Protein AF-A0A932S3N8-F1 (afdb_monomer)

Nearest PDB structures (foldseek):
  2olw-assembly2_B  TM=8.940E-01  e=5.829E-18  Escherichia coli
  1vio-assembly1_B  TM=7.098E-01  e=2.858E-08  Haemophilus influenzae
  2gml-assembly2_B  TM=6.796E-01  e=1.343E-07  Escherichia coli
  3dh3-assembly4_D  TM=6.830E-01  e=3.107E-07  Escherichia coli
  1xpi-assembly1_A  TM=5.990E-01  e=1.298E-02  Escherichia coli

pLDDT: mean 89.73, std 10.7, range [46.84, 98.12]

Structure (mmCIF, N/CA/C/O backbone):
data_AF-A0A932S3N8-F1
#
_entry.id   AF-A0A932S3N8-F1
#
loop_
_atom_site.group_PDB
_atom_site.id
_atom_site.type_symbol
_atom_site.label_atom_id
_atom_site.label_alt_id
_atom_site.label_comp_id
_atom_site.label_asym_id
_atom_site.label_entity_id
_atom_site.label_seq_id
_atom_site.pdbx_PDB_ins_code
_atom_site.Cartn_x
_atom_site.Cartn_y
_atom_site.Cartn_z
_atom_site.occupancy
_atom_site.B_iso_or_equiv
_atom_site.auth_seq_id
_atom_site.auth_comp_id
_atom_site.auth_asym_id
_atom_site.auth_atom_id
_atom_site.pdbx_PDB_model_num
ATOM 1 N N . MET A 1 1 ? -10.413 12.518 18.334 1.00 83.69 1 MET A N 1
ATOM 2 C CA . MET A 1 1 ? -10.315 11.940 16.981 1.00 83.69 1 MET A CA 1
ATOM 3 C C . MET A 1 1 ? -8.952 11.306 16.901 1.00 83.69 1 MET A C 1
ATOM 5 O O . MET A 1 1 ? -8.006 11.954 17.319 1.00 83.69 1 MET A O 1
ATOM 9 N N . LYS A 1 2 ? -8.859 10.066 16.432 1.00 90.44 2 LYS A N 1
ATOM 10 C CA . LYS A 1 2 ? -7.572 9.407 16.217 1.00 90.44 2 LYS A CA 1
ATOM 11 C C . LYS A 1 2 ? -7.283 9.323 14.732 1.00 90.44 2 LYS A C 1
ATOM 13 O O . LYS A 1 2 ? -8.165 8.965 13.944 1.00 90.44 2 LYS A O 1
ATOM 18 N N . LEU A 1 3 ? -6.046 9.622 14.360 1.00 93.06 3 LEU A N 1
ATOM 19 C CA . LEU A 1 3 ? -5.528 9.379 13.025 1.00 93.06 3 LEU A CA 1
ATOM 20 C C . LEU A 1 3 ? -4.211 8.625 13.142 1.00 93.06 3 LEU A C 1
ATOM 22 O O . LEU A 1 3 ? -3.278 9.083 13.790 1.00 93.06 3 LEU A O 1
ATOM 26 N N . ILE A 1 4 ? -4.151 7.464 12.507 1.00 96.44 4 ILE A N 1
ATOM 27 C CA . ILE A 1 4 ? -2.997 6.577 12.543 1.00 96.44 4 ILE A CA 1
ATOM 28 C C . ILE A 1 4 ? -2.452 6.435 11.136 1.00 96.44 4 ILE A C 1
ATOM 30 O O . ILE A 1 4 ? -3.197 6.126 10.203 1.00 96.44 4 ILE A O 1
ATOM 34 N N . LEU A 1 5 ? -1.146 6.615 11.000 1.00 96.62 5 LEU A N 1
ATOM 35 C CA . LEU A 1 5 ? -0.402 6.262 9.801 1.00 96.62 5 LEU A CA 1
ATOM 36 C C . LEU A 1 5 ? 0.190 4.886 10.048 1.00 96.62 5 LEU A C 1
ATOM 38 O O . LEU A 1 5 ? 0.896 4.685 11.030 1.00 96.62 5 LEU A O 1
ATOM 42 N N . PHE A 1 6 ? -0.104 3.943 9.164 1.00 98.06 6 PHE A N 1
ATOM 43 C CA . PHE A 1 6 ? 0.418 2.586 9.226 1.00 98.06 6 PHE A CA 1
ATOM 44 C C . PHE A 1 6 ? 1.108 2.244 7.913 1.00 98.06 6 PHE A C 1
ATOM 46 O O . PHE A 1 6 ? 0.514 2.398 6.841 1.00 98.06 6 PHE A O 1
ATOM 53 N N . ASN A 1 7 ? 2.340 1.744 7.981 1.00 98.00 7 ASN A N 1
ATOM 54 C CA . ASN A 1 7 ? 2.998 1.172 6.816 1.00 98.00 7 ASN A CA 1
ATOM 55 C C . ASN A 1 7 ? 2.620 -0.310 6.691 1.00 98.00 7 ASN A C 1
ATOM 57 O O . ASN A 1 7 ? 3.228 -1.177 7.320 1.00 98.00 7 ASN A O 1
ATOM 61 N N . LYS A 1 8 ? 1.599 -0.611 5.880 1.00 97.94 8 LYS A N 1
ATOM 62 C CA . LYS A 1 8 ? 1.099 -1.977 5.692 1.00 97.94 8 LYS A CA 1
ATOM 63 C C . LYS A 1 8 ? 2.148 -2.835 4.972 1.00 97.94 8 LYS A C 1
ATOM 65 O O . LYS A 1 8 ? 2.458 -2.537 3.813 1.00 97.94 8 LYS A O 1
ATOM 70 N N . PRO A 1 9 ? 2.612 -3.946 5.572 1.00 97.75 9 PRO A N 1
ATOM 71 C CA . PRO A 1 9 ? 3.497 -4.882 4.889 1.00 97.75 9 PRO A CA 1
ATOM 72 C C . PRO A 1 9 ? 2.834 -5.561 3.685 1.00 97.75 9 PRO A C 1
ATOM 74 O O . PRO A 1 9 ? 1.603 -5.693 3.610 1.00 97.75 9 PRO A O 1
ATOM 77 N N . PHE A 1 10 ? 3.659 -6.038 2.754 1.00 97.19 10 PHE A N 1
ATOM 78 C CA . PHE A 1 10 ? 3.255 -6.981 1.717 1.00 97.19 10 PHE A CA 1
ATOM 79 C C . PHE A 1 10 ? 2.579 -8.230 2.313 1.00 97.19 10 PHE A C 1
ATOM 81 O O . PHE A 1 10 ? 2.918 -8.682 3.400 1.00 97.19 10 PHE A O 1
ATOM 88 N N . ASP A 1 11 ? 1.614 -8.777 1.576 1.00 96.50 11 ASP A N 1
ATOM 89 C CA . ASP A 1 11 ? 0.816 -9.970 1.896 1.00 96.50 11 ASP A CA 1
ATOM 90 C C . ASP A 1 11 ? -0.111 -9.861 3.127 1.00 96.50 11 ASP A C 1
ATOM 92 O O . ASP A 1 11 ? -0.785 -10.820 3.492 1.00 96.50 11 ASP A O 1
ATOM 96 N N . VAL A 1 12 ? -0.256 -8.661 3.701 1.00 97.62 12 VAL A N 1
ATOM 97 C CA . VAL A 1 12 ? -1.202 -8.377 4.797 1.00 97.62 12 VAL A CA 1
ATOM 98 C C . VAL A 1 12 ? -2.529 -7.837 4.262 1.00 97.62 12 VAL A C 1
ATOM 100 O O . VAL A 1 12 ? -2.557 -6.892 3.465 1.00 97.62 12 VAL A O 1
ATOM 103 N N . MET A 1 13 ? -3.648 -8.385 4.737 1.00 97.69 13 MET A N 1
ATOM 104 C CA . MET A 1 13 ? -4.994 -7.925 4.394 1.00 97.69 13 MET A CA 1
ATOM 105 C C . MET A 1 13 ? -5.322 -6.588 5.069 1.00 97.69 13 MET A C 1
ATOM 107 O O . MET A 1 13 ? -5.198 -6.432 6.282 1.00 97.69 13 MET A O 1
ATOM 111 N N . CYS A 1 14 ? -5.824 -5.626 4.290 1.00 96.75 14 CYS A N 1
ATOM 112 C CA . CYS A 1 14 ? -6.284 -4.330 4.798 1.00 96.75 14 CYS A CA 1
ATOM 113 C C . CYS A 1 14 ? -7.701 -4.433 5.401 1.00 96.75 14 CYS A C 1
ATOM 115 O O . CYS A 1 14 ? -8.674 -3.913 4.854 1.00 96.75 14 CYS A O 1
ATOM 117 N N . GLN A 1 15 ? -7.812 -5.181 6.498 1.00 96.50 15 GLN A N 1
ATOM 118 C CA . GLN A 1 15 ? -9.010 -5.374 7.320 1.00 96.50 15 GLN A CA 1
ATOM 119 C C . GLN A 1 15 ? -8.599 -5.815 8.734 1.00 96.50 15 GLN A C 1
ATOM 121 O O . GLN A 1 15 ? -7.475 -6.273 8.913 1.00 96.50 15 GLN A O 1
ATOM 126 N N . PHE A 1 16 ? -9.495 -5.714 9.720 1.00 96.94 16 PHE A N 1
ATOM 127 C CA . PHE A 1 16 ? -9.258 -6.226 11.082 1.00 96.94 16 PHE A CA 1
ATOM 128 C C . PHE A 1 16 ? -9.825 -7.630 11.317 1.00 96.94 16 PHE A C 1
ATOM 130 O O . PHE A 1 16 ? -9.321 -8.365 12.159 1.00 96.94 16 PHE A O 1
ATOM 137 N N . SER A 1 17 ? -10.868 -8.013 10.581 1.00 96.38 17 SER A N 1
ATOM 138 C CA . SER A 1 17 ? -11.467 -9.345 10.682 1.00 96.38 17 SER A CA 1
ATOM 139 C C . SER A 1 17 ? -10.483 -10.421 10.230 1.00 96.38 17 SER A C 1
ATOM 141 O O . SER A 1 17 ? -9.799 -10.234 9.218 1.00 96.38 17 SER A O 1
ATOM 143 N N . ALA A 1 18 ? -10.464 -11.552 10.942 1.00 97.00 18 ALA A N 1
ATOM 144 C CA . ALA A 1 18 ? -9.607 -12.693 10.637 1.00 97.00 18 ALA A CA 1
ATOM 145 C C . ALA A 1 18 ? -9.719 -13.120 9.164 1.00 97.00 18 ALA A C 1
ATOM 147 O O . ALA A 1 18 ? -10.792 -13.062 8.558 1.00 97.00 18 ALA A O 1
ATOM 148 N N . HIS A 1 19 ? -8.597 -13.549 8.593 1.00 97.38 19 HIS A N 1
ATOM 149 C CA . HIS A 1 19 ? -8.512 -14.044 7.225 1.00 97.38 19 HIS A CA 1
ATOM 150 C C . HIS A 1 19 ? -7.884 -15.447 7.238 1.00 97.38 19 HIS A C 1
ATOM 152 O O . HIS A 1 19 ? -6.946 -15.669 8.000 1.00 97.38 19 HIS A O 1
ATOM 158 N N . PRO A 1 20 ? -8.364 -16.399 6.416 1.00 95.38 20 PRO A N 1
ATOM 159 C CA . PRO A 1 20 ? -7.982 -17.812 6.527 1.00 95.38 20 PRO A CA 1
ATOM 160 C C . PRO A 1 20 ? -6.495 -18.098 6.288 1.00 95.38 20 PRO A C 1
ATOM 162 O O . PRO A 1 20 ? -5.977 -19.081 6.801 1.00 95.38 20 PRO A O 1
ATOM 165 N N . SER A 1 21 ? -5.817 -17.274 5.488 1.00 95.38 21 SER A N 1
ATOM 166 C CA . SER A 1 21 ? -4.459 -17.571 5.008 1.00 95.38 21 SER A CA 1
ATOM 167 C C . SER A 1 21 ? -3.468 -16.414 5.113 1.00 95.38 21 SER A C 1
ATOM 169 O O . SER A 1 21 ? -2.360 -16.529 4.604 1.00 95.38 21 SER A O 1
ATOM 171 N N . ARG A 1 22 ? -3.880 -15.265 5.656 1.00 96.12 22 ARG A N 1
ATOM 172 C CA . ARG A 1 22 ? -3.063 -14.044 5.663 1.00 96.12 22 ARG A CA 1
ATOM 173 C C . ARG A 1 22 ? -3.220 -13.307 6.971 1.00 96.12 22 ARG A C 1
ATOM 175 O O . ARG A 1 22 ? -4.312 -13.286 7.537 1.00 96.12 22 ARG A O 1
ATOM 182 N N . ASP A 1 23 ? -2.156 -12.620 7.357 1.00 97.38 23 ASP A N 1
ATOM 183 C CA . ASP A 1 23 ? -2.215 -11.628 8.414 1.00 97.38 23 ASP A CA 1
ATOM 184 C C . ASP A 1 23 ? -3.163 -10.482 8.062 1.00 97.38 23 ASP A C 1
ATOM 186 O O . ASP A 1 23 ? -3.498 -10.210 6.902 1.00 97.38 23 ASP A O 1
ATOM 190 N N . THR A 1 24 ? -3.605 -9.796 9.106 1.00 98.12 24 THR A N 1
ATOM 191 C CA . THR A 1 24 ? -4.574 -8.703 9.030 1.00 98.12 24 THR A CA 1
ATOM 192 C C . THR A 1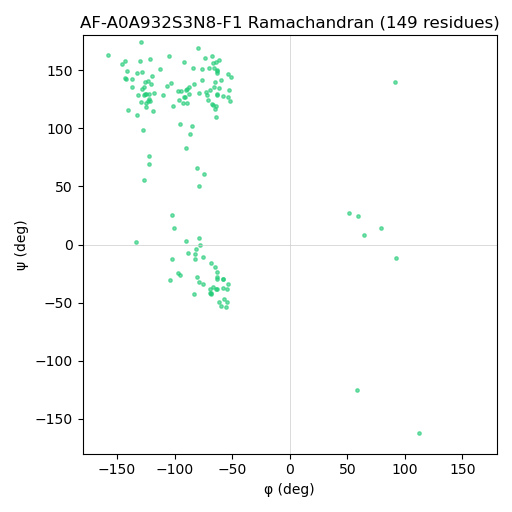 24 ? -4.029 -7.496 9.784 1.00 98.12 24 THR A C 1
ATOM 194 O O . THR A 1 24 ? -3.006 -7.578 10.465 1.00 98.12 24 THR A O 1
ATOM 197 N N . LEU A 1 25 ? -4.725 -6.363 9.719 1.00 98.00 25 LEU A N 1
ATOM 198 C CA . LEU A 1 25 ? -4.355 -5.179 10.500 1.00 98.00 25 LEU A CA 1
ATOM 199 C C . LEU A 1 25 ? -4.338 -5.475 12.007 1.00 98.00 25 LEU A C 1
ATOM 201 O O . LEU A 1 25 ? -3.525 -4.905 12.729 1.00 98.00 25 LEU A O 1
ATOM 205 N N . ALA A 1 26 ? -5.165 -6.420 12.469 1.00 97.44 26 ALA A N 1
ATOM 206 C CA . ALA A 1 26 ? -5.218 -6.833 13.867 1.00 97.44 26 ALA A CA 1
ATOM 207 C C . ALA A 1 26 ? -3.919 -7.492 14.360 1.00 97.44 26 ALA A C 1
ATOM 209 O O . ALA A 1 26 ? -3.703 -7.550 15.570 1.00 97.44 26 ALA A O 1
ATOM 210 N N . THR A 1 27 ? -3.049 -7.981 13.469 1.00 97.56 27 THR A N 1
ATOM 211 C CA . THR A 1 27 ? -1.723 -8.505 13.840 1.00 97.56 27 THR A CA 1
ATOM 212 C C . THR A 1 27 ? -0.823 -7.382 14.372 1.00 97.56 27 THR A C 1
ATOM 214 O O . THR A 1 27 ? -0.112 -7.584 15.352 1.00 97.56 27 THR A O 1
ATOM 217 N N . TYR A 1 28 ? -0.927 -6.179 13.797 1.00 97.81 28 TYR A N 1
ATOM 218 C CA . TYR A 1 28 ? -0.024 -5.047 14.052 1.00 97.81 28 TYR A CA 1
ATOM 219 C C . TYR A 1 28 ? -0.633 -3.967 14.954 1.00 97.81 28 TYR A C 1
ATOM 221 O O . TYR A 1 28 ? 0.071 -3.291 15.700 1.00 97.81 28 TYR A O 1
ATOM 229 N N . LEU A 1 29 ? -1.953 -3.797 14.890 1.00 96.69 29 LEU A N 1
ATOM 230 C CA . LEU A 1 29 ? -2.682 -2.719 15.547 1.00 96.69 29 LEU A CA 1
ATOM 231 C C . LEU A 1 29 ? -3.670 -3.316 16.551 1.00 96.69 29 LEU A C 1
ATOM 233 O O . LEU A 1 29 ? -4.628 -3.989 16.172 1.00 96.69 29 LEU A O 1
ATOM 237 N N . LYS A 1 30 ? -3.454 -3.047 17.843 1.00 95.25 30 LYS A N 1
ATOM 238 C CA . LYS A 1 30 ? -4.333 -3.483 18.950 1.00 95.25 30 LYS A CA 1
ATOM 239 C C . LYS A 1 30 ? -5.233 -2.358 19.470 1.00 95.25 30 LYS A C 1
ATOM 241 O O . LYS A 1 30 ? -5.650 -2.364 20.624 1.00 95.25 30 LYS A O 1
ATOM 246 N N . ILE A 1 31 ? -5.509 -1.373 18.620 1.00 93.00 31 ILE A N 1
ATOM 247 C CA . ILE A 1 31 ? -6.247 -0.164 18.984 1.00 93.00 31 ILE A CA 1
ATOM 248 C C . ILE A 1 31 ? -7.732 -0.395 18.691 1.00 93.00 31 ILE A C 1
ATOM 250 O O . ILE A 1 31 ? -8.078 -0.696 17.546 1.00 93.00 31 ILE A O 1
ATOM 254 N N . PRO A 1 32 ? -8.621 -0.277 19.691 1.00 91.88 32 PRO A N 1
ATOM 255 C CA . PRO A 1 32 ? -10.045 -0.489 19.481 1.00 91.88 32 PRO A CA 1
ATOM 256 C C . PRO A 1 32 ? -10.656 0.637 18.639 1.00 91.88 32 PRO A C 1
ATOM 258 O O . PRO A 1 32 ? -10.209 1.782 18.695 1.00 91.88 32 PRO A O 1
ATOM 261 N N . ASN A 1 33 ? -11.727 0.312 17.910 1.00 91.88 33 ASN A N 1
ATOM 262 C CA . ASN A 1 33 ? -12.570 1.259 17.166 1.00 91.88 33 ASN A CA 1
ATOM 263 C C . ASN A 1 33 ? -11.851 2.098 16.094 1.00 91.88 33 ASN A C 1
ATOM 265 O O . ASN A 1 33 ? -12.334 3.169 15.735 1.00 91.88 33 ASN A O 1
ATOM 269 N N . ILE A 1 34 ? -10.727 1.616 15.560 1.00 94.12 34 ILE A N 1
ATOM 270 C CA . ILE A 1 34 ? -10.043 2.243 14.427 1.00 94.12 34 ILE A CA 1
ATOM 271 C C . ILE A 1 34 ? -10.317 1.452 13.144 1.00 94.12 34 ILE A C 1
ATOM 273 O O . ILE A 1 34 ? -10.301 0.221 13.146 1.00 94.12 34 ILE A O 1
ATOM 277 N N . TYR A 1 35 ? -10.544 2.148 12.032 1.00 94.00 35 TYR A N 1
ATOM 278 C CA . TYR A 1 35 ? -10.825 1.523 10.740 1.00 94.00 35 TYR A CA 1
ATOM 279 C C . TYR A 1 35 ? -9.987 2.153 9.628 1.00 94.00 35 TYR A C 1
ATOM 281 O O . TYR A 1 35 ? -9.708 3.352 9.677 1.00 94.00 35 TYR A O 1
ATOM 289 N N . PRO A 1 36 ? -9.592 1.384 8.597 1.00 94.12 36 PRO A N 1
ATOM 290 C CA . PRO A 1 36 ? -8.873 1.942 7.460 1.00 94.12 36 PRO A CA 1
ATOM 291 C C . PRO A 1 36 ? -9.737 2.963 6.702 1.00 94.12 36 PRO A C 1
ATOM 293 O O . PRO A 1 36 ? -10.877 2.687 6.313 1.00 94.12 36 PRO A O 1
ATOM 296 N N . ALA A 1 37 ? -9.164 4.138 6.461 1.00 90.75 37 ALA A N 1
ATOM 297 C CA . ALA A 1 37 ? -9.680 5.184 5.593 1.00 90.75 37 ALA A CA 1
ATOM 298 C C . ALA A 1 37 ? -9.145 4.959 4.174 1.00 90.75 37 ALA A C 1
ATOM 300 O O . ALA A 1 37 ? -8.129 5.510 3.757 1.00 90.75 37 ALA A O 1
ATOM 301 N N . GLY A 1 38 ? -9.832 4.078 3.447 1.00 86.12 38 GLY A N 1
ATOM 302 C CA . GLY A 1 38 ? -9.386 3.578 2.151 1.00 86.12 38 GLY A CA 1
ATOM 303 C C . GLY A 1 38 ? -8.551 2.304 2.284 1.00 86.12 38 GLY A C 1
ATOM 304 O O . GLY A 1 38 ? -7.733 2.138 3.188 1.00 86.12 38 GLY A O 1
ATOM 305 N N . ARG A 1 39 ? -8.777 1.364 1.366 1.00 90.69 39 ARG A N 1
ATOM 306 C CA . ARG A 1 39 ? -8.134 0.047 1.396 1.00 90.69 39 ARG A CA 1
ATOM 307 C C . ARG A 1 39 ? -6.844 0.045 0.583 1.00 90.69 39 ARG A C 1
ATOM 309 O O . ARG A 1 39 ? -6.647 0.863 -0.317 1.00 90.69 39 ARG A O 1
ATOM 316 N N . LEU A 1 40 ? -5.966 -0.892 0.913 1.00 94.25 40 LEU A N 1
ATOM 317 C CA . LEU A 1 40 ? -4.795 -1.241 0.120 1.00 94.25 40 LEU A CA 1
ATOM 318 C C . LEU A 1 40 ? -4.821 -2.747 -0.138 1.00 94.25 40 LEU A C 1
ATOM 320 O O . LEU A 1 40 ? -5.122 -3.521 0.773 1.00 94.25 40 LEU A O 1
ATOM 324 N N . ASP A 1 41 ? -4.541 -3.161 -1.372 1.00 95.69 41 ASP A N 1
ATOM 325 C CA . ASP A 1 41 ? -4.521 -4.583 -1.715 1.00 95.69 41 ASP A CA 1
ATOM 326 C C . ASP A 1 41 ? -3.430 -5.314 -0.923 1.00 95.69 41 ASP A C 1
ATOM 328 O O . ASP A 1 41 ? -2.380 -4.747 -0.613 1.00 95.69 41 ASP A O 1
ATOM 332 N N . ALA A 1 42 ? -3.662 -6.593 -0.617 1.00 95.56 42 ALA A N 1
ATOM 333 C CA . ALA A 1 42 ? -2.708 -7.392 0.150 1.00 95.56 42 ALA A CA 1
ATOM 334 C C . ALA A 1 42 ? -1.334 -7.463 -0.524 1.00 95.56 42 ALA A C 1
ATOM 336 O O . ALA A 1 42 ? -0.312 -7.357 0.141 1.00 95.56 42 ALA A O 1
ATOM 337 N N . ASP A 1 43 ? -1.310 -7.538 -1.854 1.00 94.75 43 ASP A N 1
ATOM 338 C CA . ASP A 1 43 ? -0.083 -7.620 -2.642 1.00 94.75 43 ASP A CA 1
ATOM 339 C C . ASP A 1 43 ? 0.644 -6.274 -2.837 1.00 94.75 43 ASP A C 1
ATOM 341 O O . ASP A 1 43 ? 1.619 -6.192 -3.593 1.00 94.75 43 ASP A O 1
ATOM 345 N N . SER A 1 44 ? 0.168 -5.215 -2.187 1.00 96.44 44 SER A N 1
ATOM 346 C CA . SER A 1 44 ? 0.777 -3.885 -2.195 1.00 96.44 44 SER A CA 1
ATOM 347 C C . SER A 1 44 ? 1.316 -3.542 -0.808 1.00 96.44 44 SER A C 1
ATOM 349 O O . SER A 1 44 ? 0.788 -4.006 0.203 1.00 96.44 44 SER A O 1
ATOM 351 N N . ASP A 1 45 ? 2.362 -2.728 -0.776 1.00 95.62 45 ASP A N 1
ATOM 352 C CA . ASP A 1 45 ? 3.000 -2.226 0.437 1.00 95.62 45 ASP A CA 1
ATOM 353 C C . ASP A 1 45 ? 2.614 -0.757 0.670 1.00 95.62 45 ASP A C 1
ATOM 355 O O . ASP A 1 45 ? 2.220 -0.047 -0.264 1.00 95.62 45 ASP A O 1
ATOM 359 N N . GLY A 1 46 ? 2.798 -0.262 1.889 1.00 96.62 46 GLY A N 1
ATOM 360 C CA . GLY A 1 46 ? 2.845 1.175 2.137 1.00 96.62 46 GLY A CA 1
ATOM 361 C C . GLY A 1 46 ? 1.676 1.731 2.935 1.00 96.62 46 GLY A C 1
ATOM 362 O O . GLY A 1 46 ? 0.943 1.026 3.630 1.00 96.62 46 GLY A O 1
ATOM 363 N N . LEU A 1 47 ? 1.533 3.047 2.835 1.00 97.00 47 LEU A N 1
ATOM 364 C CA . LEU A 1 47 ? 0.742 3.870 3.726 1.00 97.00 47 LEU A CA 1
ATOM 365 C C . LEU A 1 47 ? -0.751 3.523 3.684 1.00 97.00 47 LEU A C 1
ATOM 367 O O . LEU A 1 47 ? -1.407 3.513 2.634 1.00 97.00 47 LEU A O 1
ATOM 371 N N . VAL A 1 48 ? -1.306 3.303 4.867 1.00 96.56 48 VAL A N 1
ATOM 372 C CA . VAL A 1 48 ? -2.734 3.208 5.149 1.00 96.56 48 VAL A CA 1
ATOM 373 C C . VAL A 1 48 ? -3.033 4.190 6.274 1.00 96.56 48 VAL A C 1
ATOM 375 O O . VAL A 1 48 ? -2.369 4.165 7.307 1.00 96.56 48 VAL A O 1
ATOM 378 N N . LEU A 1 49 ? -4.032 5.048 6.071 1.00 95.06 49 LEU A N 1
ATOM 379 C CA . LEU A 1 49 ? -4.567 5.887 7.138 1.00 95.06 49 LEU A CA 1
ATOM 380 C C . LEU A 1 49 ? -5.660 5.107 7.863 1.00 95.06 49 LEU A C 1
ATOM 382 O O . LEU A 1 49 ? -6.504 4.492 7.209 1.00 95.06 49 LEU A O 1
ATOM 386 N N . LEU A 1 50 ? -5.665 5.130 9.191 1.00 95.69 50 LEU A N 1
ATOM 387 C CA . LEU A 1 50 ? -6.749 4.581 9.999 1.00 95.69 50 LEU A CA 1
ATOM 388 C C . LEU A 1 50 ? -7.318 5.657 10.917 1.00 95.69 50 LEU A C 1
ATOM 390 O O . LEU A 1 50 ? -6.578 6.466 11.466 1.00 95.69 50 LEU A O 1
ATOM 394 N N . THR A 1 51 ? -8.635 5.668 11.088 1.00 94.31 51 THR A N 1
ATOM 395 C CA . THR A 1 51 ? -9.321 6.641 11.943 1.00 94.31 51 THR A CA 1
ATOM 396 C C . THR A 1 51 ? -10.540 6.030 12.628 1.00 94.31 51 THR A C 1
ATOM 398 O O . THR A 1 51 ? -11.106 5.046 12.149 1.00 94.31 51 THR A O 1
ATOM 401 N N . ASP A 1 52 ? -10.931 6.611 13.760 1.00 92.44 52 ASP A N 1
ATOM 402 C CA . ASP A 1 52 ? -12.189 6.343 14.465 1.00 92.44 52 ASP A CA 1
ATOM 403 C C . ASP A 1 52 ? -13.333 7.251 13.967 1.00 92.44 52 ASP A C 1
ATOM 405 O O . ASP A 1 52 ? -14.497 7.069 14.325 1.00 92.44 52 ASP A O 1
ATOM 409 N N . ASN A 1 53 ? -13.023 8.228 13.108 1.00 88.81 53 ASN A N 1
ATOM 410 C CA . ASN A 1 53 ? -13.973 9.203 12.596 1.00 88.81 53 ASN A CA 1
ATOM 411 C C . ASN A 1 53 ? -14.552 8.773 11.240 1.00 88.81 53 ASN A C 1
ATOM 413 O O . ASN A 1 53 ? -13.936 8.962 10.188 1.00 88.81 53 ASN A O 1
ATOM 417 N N . GLY A 1 54 ? -15.795 8.283 11.249 1.00 81.44 54 GLY A N 1
ATOM 418 C CA . GLY A 1 54 ? -16.505 7.859 10.038 1.00 81.44 54 GLY A CA 1
ATOM 419 C C . GLY A 1 54 ? -16.656 8.952 8.967 1.00 81.44 54 GLY A C 1
ATOM 420 O O . GLY A 1 54 ? -16.633 8.644 7.778 1.00 81.44 54 GLY A O 1
ATOM 421 N N . LYS A 1 55 ? -16.735 10.240 9.343 1.00 79.69 55 LYS A N 1
ATOM 422 C CA . LYS A 1 55 ? -16.799 11.347 8.367 1.00 79.69 55 LYS A CA 1
ATOM 423 C C . LYS A 1 55 ? -15.475 11.518 7.626 1.00 79.69 55 LYS A C 1
ATOM 425 O O . LYS A 1 55 ? -15.473 11.722 6.413 1.00 79.69 55 LYS A O 1
ATOM 430 N N . LEU A 1 56 ? -14.354 11.418 8.344 1.00 77.25 56 LEU A N 1
ATOM 431 C CA . LEU A 1 56 ? -13.019 11.474 7.747 1.00 77.25 56 LEU A CA 1
ATOM 432 C C . LEU A 1 56 ? -12.760 10.231 6.888 1.00 77.25 56 LEU A C 1
ATOM 434 O O . LEU A 1 56 ? -12.292 10.354 5.757 1.00 77.25 56 LEU A O 1
ATOM 438 N N . GLN A 1 57 ? -13.150 9.054 7.384 1.00 76.56 57 GLN A N 1
ATOM 439 C CA . GLN A 1 57 ? -13.092 7.803 6.633 1.00 76.56 57 GLN A CA 1
ATOM 440 C C . GLN A 1 57 ? -13.840 7.923 5.302 1.00 76.56 57 GLN A C 1
ATOM 442 O O . GLN A 1 57 ? -13.281 7.602 4.253 1.00 76.56 57 GLN A O 1
ATOM 447 N N . HIS A 1 58 ? -15.074 8.430 5.333 1.00 73.94 58 HIS A N 1
ATOM 448 C CA . HIS A 1 58 ? -15.870 8.692 4.142 1.00 73.94 58 HIS A CA 1
ATOM 449 C C . HIS A 1 58 ? -15.154 9.684 3.221 1.00 73.94 58 HIS A C 1
ATOM 451 O O . HIS A 1 58 ? -14.893 9.351 2.077 1.00 73.94 58 HIS A O 1
ATOM 457 N N . LYS A 1 59 ? -14.725 10.854 3.711 1.00 74.25 59 LYS A N 1
ATOM 458 C CA . LYS 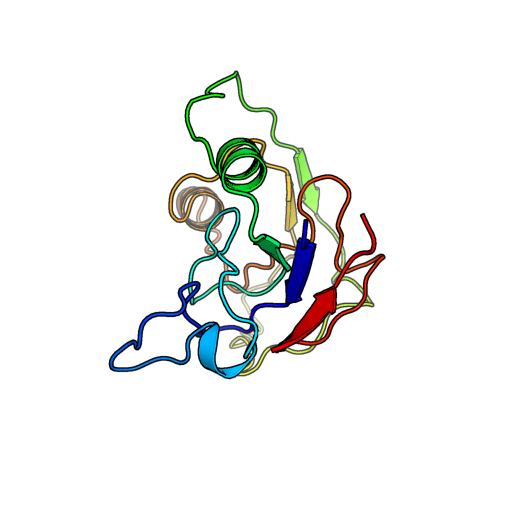A 1 59 ? -14.031 11.864 2.889 1.00 74.25 59 LYS A CA 1
ATOM 459 C C . LYS A 1 59 ? -12.792 11.317 2.162 1.00 74.25 59 LYS A C 1
ATOM 461 O O . LYS A 1 59 ? -12.567 11.684 1.017 1.00 74.25 59 LYS A O 1
ATOM 466 N N . ILE A 1 60 ? -12.017 10.440 2.802 1.00 72.00 60 ILE A N 1
ATOM 467 C CA . ILE A 1 60 ? -10.810 9.835 2.211 1.00 72.00 60 ILE A CA 1
ATOM 468 C C . ILE A 1 60 ? -11.151 8.690 1.242 1.00 72.00 60 ILE A C 1
ATOM 470 O O . ILE A 1 60 ? -10.424 8.466 0.277 1.00 72.00 60 ILE A O 1
ATOM 474 N N . SER A 1 61 ? -12.228 7.938 1.491 1.00 68.94 61 SER A N 1
ATOM 475 C CA . SER A 1 61 ? -12.544 6.715 0.736 1.00 68.94 61 SER A CA 1
ATOM 476 C C . SER A 1 61 ? -13.646 6.867 -0.314 1.00 68.94 61 SER A C 1
ATOM 478 O O . SER A 1 61 ? -13.827 5.949 -1.118 1.00 68.94 61 SER A O 1
ATOM 480 N N . HIS A 1 62 ? -14.400 7.971 -0.312 1.00 63.56 62 HIS A N 1
ATOM 481 C CA . HIS A 1 62 ? -15.650 8.032 -1.057 1.00 63.56 62 HIS A CA 1
ATOM 482 C C . HIS A 1 62 ? -15.432 8.084 -2.576 1.00 63.56 62 HIS A C 1
ATOM 484 O O . HIS A 1 62 ? -14.782 9.005 -3.075 1.00 63.56 62 HIS A O 1
ATOM 490 N N . PRO A 1 63 ? -16.029 7.153 -3.338 1.00 57.50 63 PRO A N 1
ATOM 491 C CA . PRO A 1 63 ? -15.848 7.075 -4.780 1.00 57.50 63 PRO A CA 1
ATOM 492 C C . PRO A 1 63 ? -16.608 8.155 -5.557 1.00 57.50 63 PRO A C 1
ATOM 494 O O . PRO A 1 63 ? -16.366 8.259 -6.754 1.00 57.50 63 PRO A O 1
ATOM 497 N N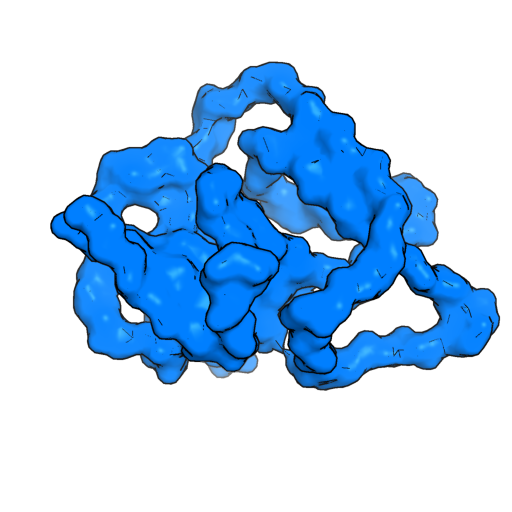 . ASP A 1 64 ? -17.518 8.917 -4.932 1.00 53.03 64 ASP A N 1
ATOM 498 C CA . ASP A 1 64 ? -18.427 9.834 -5.649 1.00 53.03 64 ASP A CA 1
ATOM 499 C C . ASP A 1 64 ? -17.827 11.190 -6.021 1.00 53.03 64 ASP A C 1
ATOM 501 O O . ASP A 1 64 ? -18.441 11.934 -6.781 1.00 53.03 64 ASP A O 1
ATOM 505 N N . TRP A 1 65 ? -16.589 11.474 -5.620 1.00 55.53 65 TRP A N 1
ATOM 506 C CA . TRP A 1 65 ? -15.814 12.588 -6.179 1.00 55.53 65 TRP A CA 1
ATOM 507 C C . TRP A 1 65 ? -15.238 12.178 -7.547 1.00 55.53 65 TRP A C 1
ATOM 509 O O . TRP A 1 65 ? -14.035 12.266 -7.792 1.00 55.53 65 TRP A O 1
ATOM 519 N N . LYS A 1 66 ? -16.099 11.643 -8.432 1.00 46.84 66 LYS A N 1
ATOM 520 C CA . LYS A 1 66 ? -15.777 11.185 -9.797 1.00 46.84 66 LYS A CA 1
ATOM 521 C C . LYS A 1 66 ? -15.571 12.386 -10.715 1.00 46.84 66 LYS A C 1
ATOM 523 O O . LYS A 1 66 ? -16.291 12.563 -11.692 1.00 46.84 66 LYS A O 1
ATOM 528 N N . GLU A 1 67 ? -14.597 13.214 -10.386 1.00 48.25 67 GLU A N 1
ATOM 529 C CA . GLU A 1 67 ? -14.152 14.295 -11.248 1.00 48.25 67 GLU A CA 1
ATOM 530 C C . GLU A 1 67 ? -13.215 13.766 -12.343 1.00 48.25 67 GLU A C 1
ATOM 532 O O . GLU A 1 67 ? -12.773 12.605 -12.335 1.00 48.25 67 GLU A O 1
ATOM 537 N N . ASN A 1 68 ? -12.932 14.627 -13.323 1.00 52.62 68 ASN A N 1
ATOM 538 C CA . ASN A 1 68 ? -11.891 14.374 -14.311 1.00 52.62 68 ASN A CA 1
ATOM 539 C C . ASN A 1 68 ? -10.584 14.033 -13.592 1.00 52.62 68 ASN A C 1
ATOM 541 O O . ASN A 1 68 ? -10.185 14.708 -12.645 1.00 52.62 68 ASN A O 1
ATOM 545 N N . LYS A 1 69 ? -9.918 12.964 -14.035 1.00 61.16 69 LYS A N 1
ATOM 546 C CA . LYS A 1 69 ? -8.693 12.512 -13.379 1.00 61.16 69 LYS A CA 1
ATOM 547 C C . LYS A 1 69 ? -7.483 13.140 -14.027 1.00 61.16 69 LYS A C 1
ATOM 549 O O . LYS A 1 69 ? -7.261 12.978 -15.225 1.00 61.16 69 LYS A O 1
ATOM 554 N N . THR A 1 70 ? -6.665 13.751 -13.190 1.00 61.91 70 THR A N 1
ATOM 555 C CA . THR A 1 70 ? -5.309 14.146 -13.543 1.00 61.91 70 THR A CA 1
ATOM 556 C C . THR A 1 70 ? -4.353 13.075 -13.048 1.00 61.91 70 THR A C 1
ATOM 558 O O . THR A 1 70 ? -4.435 12.642 -11.896 1.00 61.91 70 THR A O 1
ATOM 561 N N . TYR A 1 71 ? -3.447 12.655 -13.926 1.00 76.19 71 TYR A N 1
ATOM 562 C CA . TYR A 1 71 ? -2.404 11.698 -13.602 1.00 76.19 71 TYR A CA 1
ATOM 563 C C . TYR A 1 71 ? -1.052 12.284 -13.962 1.00 76.19 71 TYR A C 1
ATOM 565 O O . TYR A 1 71 ? -0.849 12.738 -15.087 1.00 76.19 71 TYR A O 1
ATOM 573 N N . LEU A 1 72 ? -0.126 12.235 -13.014 1.00 74.44 72 LEU A N 1
ATOM 574 C CA . LEU A 1 72 ? 1.283 12.504 -13.266 1.00 74.44 72 LEU A CA 1
ATOM 575 C C . LEU A 1 72 ? 2.030 11.186 -13.142 1.00 74.44 72 LEU A C 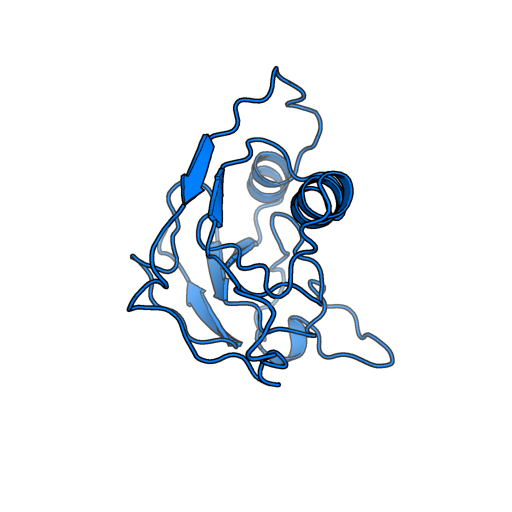1
ATOM 577 O O . LEU A 1 72 ? 1.859 10.470 -12.152 1.00 74.44 72 LEU A O 1
ATOM 581 N N . VAL A 1 73 ? 2.829 10.869 -14.158 1.00 86.88 73 VAL A N 1
ATOM 582 C CA . VAL A 1 73 ? 3.712 9.705 -14.168 1.00 86.88 73 VAL A CA 1
ATOM 583 C C . VAL A 1 73 ? 5.132 10.193 -14.388 1.00 86.88 73 VAL A C 1
ATOM 585 O O . VAL A 1 73 ? 5.401 10.893 -15.360 1.00 86.88 73 VAL A O 1
ATOM 588 N N . MET A 1 74 ? 6.035 9.830 -13.485 1.00 87.81 74 MET A N 1
ATOM 589 C CA . MET A 1 74 ? 7.444 10.209 -13.556 1.00 87.81 74 MET A CA 1
ATOM 590 C C . MET A 1 74 ? 8.310 8.964 -13.425 1.00 87.81 74 MET A C 1
ATOM 592 O O . MET A 1 74 ? 8.083 8.147 -12.532 1.00 87.81 74 MET A O 1
ATOM 596 N N . HIS A 1 75 ? 9.311 8.833 -14.293 1.00 93.69 75 HIS A N 1
ATOM 597 C CA . HIS A 1 75 ? 10.409 7.902 -14.058 1.00 93.69 75 HIS A CA 1
ATOM 598 C C . HIS A 1 75 ? 11.282 8.458 -12.935 1.00 93.69 75 HIS A C 1
ATOM 600 O O . HIS A 1 75 ? 11.676 9.623 -12.982 1.00 93.69 75 HIS A O 1
ATOM 606 N N . ILE A 1 76 ? 11.556 7.639 -11.926 1.00 93.06 76 ILE A N 1
ATOM 607 C CA . ILE A 1 76 ? 12.339 8.041 -10.758 1.00 93.06 76 ILE A CA 1
ATOM 608 C C . ILE A 1 76 ? 13.443 7.020 -10.492 1.00 93.06 76 ILE A C 1
ATOM 610 O O . ILE A 1 76 ? 13.343 5.863 -10.902 1.00 93.06 76 ILE A O 1
ATOM 614 N N . ALA A 1 77 ? 14.485 7.444 -9.781 1.00 94.25 77 ALA A N 1
ATOM 615 C CA . ALA A 1 77 ? 15.388 6.503 -9.132 1.00 94.25 77 ALA A CA 1
ATOM 616 C C . ALA A 1 77 ? 14.654 5.760 -8.001 1.00 94.25 77 ALA A C 1
ATOM 618 O O . ALA A 1 77 ? 13.608 6.208 -7.520 1.00 94.25 77 ALA A O 1
ATOM 619 N N . GLU A 1 78 ? 15.210 4.628 -7.568 1.00 92.44 78 GLU A N 1
ATOM 620 C CA . GLU A 1 78 ? 14.751 3.986 -6.337 1.00 92.44 78 GLU A CA 1
ATOM 621 C C . GLU A 1 78 ? 14.902 4.970 -5.159 1.00 92.44 78 GLU A C 1
ATOM 623 O O . GLU A 1 78 ? 15.982 5.541 -4.998 1.00 92.44 78 GLU A O 1
ATOM 628 N N . PRO A 1 79 ? 13.847 5.222 -4.360 1.00 89.75 79 PRO A N 1
ATOM 629 C CA . PRO A 1 79 ? 13.947 6.162 -3.249 1.00 89.75 79 PRO A CA 1
ATOM 630 C C . PRO A 1 79 ? 14.899 5.664 -2.156 1.00 89.75 79 PRO A C 1
ATOM 632 O O . PRO A 1 79 ? 14.788 4.524 -1.720 1.00 89.75 79 PRO A O 1
ATOM 635 N N . GLU A 1 80 ? 15.765 6.536 -1.639 1.00 91.31 80 GLU A N 1
ATOM 636 C CA . GLU A 1 80 ? 16.750 6.174 -0.601 1.00 91.31 80 GLU A CA 1
ATOM 637 C C . GLU A 1 80 ? 16.112 5.731 0.727 1.00 91.31 80 GLU A C 1
ATOM 639 O O . GLU A 1 80 ? 16.663 4.901 1.442 1.00 91.31 80 GLU A O 1
ATOM 644 N N . TRP A 1 81 ? 14.924 6.250 1.050 1.00 89.31 81 TRP A N 1
ATOM 645 C CA . TRP A 1 81 ? 14.163 5.885 2.252 1.00 89.31 81 TRP A 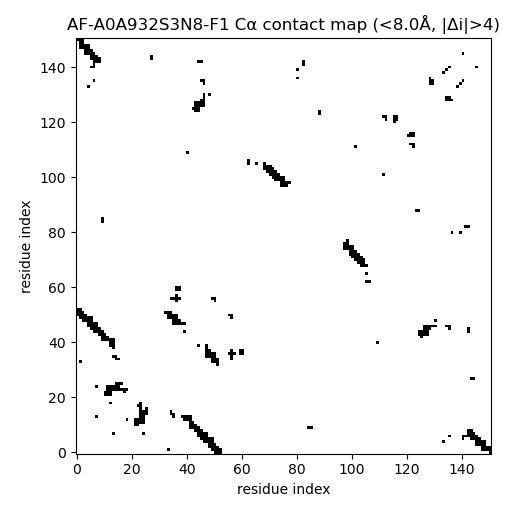CA 1
ATOM 646 C C . TRP A 1 81 ? 13.431 4.539 2.123 1.00 89.31 81 TRP A C 1
ATOM 648 O O . TRP A 1 81 ? 12.711 4.128 3.036 1.00 89.31 81 TRP A O 1
ATOM 658 N N . LEU A 1 82 ? 13.546 3.857 0.981 1.00 90.88 82 LEU A N 1
ATOM 659 C CA . LEU A 1 82 ? 12.775 2.658 0.706 1.00 90.88 82 LEU A CA 1
ATOM 660 C C . LEU A 1 82 ? 13.347 1.419 1.411 1.00 90.88 82 LEU A C 1
ATOM 662 O O . LEU A 1 82 ? 14.509 1.059 1.253 1.00 90.88 82 LEU A O 1
ATOM 666 N N . TRP A 1 83 ? 12.487 0.678 2.111 1.00 94.31 83 TRP A N 1
ATOM 667 C CA . TRP A 1 83 ? 12.870 -0.583 2.747 1.00 94.31 83 TRP A CA 1
ATOM 668 C C . TRP A 1 83 ? 12.992 -1.751 1.742 1.00 94.31 83 TRP A C 1
ATOM 670 O O . TRP A 1 83 ? 12.239 -1.818 0.751 1.00 94.31 83 TRP A O 1
ATOM 680 N N . PRO A 1 84 ? 13.854 -2.749 2.023 1.00 93.19 84 PRO A N 1
ATOM 681 C CA . PRO A 1 84 ? 13.896 -4.002 1.273 1.00 93.19 84 PRO A CA 1
ATOM 682 C C . PRO A 1 84 ? 12.559 -4.751 1.330 1.00 93.19 84 PRO A C 1
ATOM 684 O O . PRO A 1 84 ? 11.894 -4.797 2.363 1.00 93.19 84 PRO A O 1
ATOM 687 N N . ARG A 1 85 ? 12.153 -5.374 0.222 1.00 92.56 85 ARG A N 1
ATOM 688 C CA . ARG A 1 85 ? 10.931 -6.192 0.183 1.00 92.56 85 ARG A CA 1
ATOM 689 C C . ARG A 1 85 ? 11.203 -7.606 0.697 1.00 92.56 85 ARG A C 1
ATOM 691 O O . ARG A 1 85 ? 12.177 -8.226 0.276 1.00 92.56 85 ARG A O 1
ATOM 698 N N . ASN A 1 86 ? 10.282 -8.144 1.495 1.00 89.06 86 ASN A N 1
ATOM 699 C CA . ASN A 1 86 ? 10.250 -9.553 1.879 1.00 89.06 86 ASN A CA 1
ATOM 700 C C . ASN A 1 86 ? 8.910 -10.201 1.454 1.00 89.06 86 ASN A C 1
ATOM 702 O O . ASN A 1 86 ? 7.862 -9.691 1.853 1.00 89.06 86 ASN A O 1
ATOM 706 N N . PRO A 1 87 ? 8.903 -11.286 0.653 1.00 91.31 87 PRO A N 1
ATOM 707 C CA . PRO A 1 87 ? 10.053 -11.861 -0.048 1.00 91.31 87 PRO A CA 1
ATOM 708 C C . PRO A 1 87 ? 10.592 -10.916 -1.139 1.00 91.31 87 PRO A C 1
ATOM 710 O O . PRO A 1 87 ? 9.845 -10.069 -1.652 1.00 91.31 87 PRO A O 1
ATOM 713 N N . PRO A 1 88 ? 11.875 -11.053 -1.522 1.00 92.94 88 PRO A N 1
ATOM 714 C CA . PRO A 1 88 ? 12.477 -10.211 -2.546 1.00 92.94 88 PRO A CA 1
ATOM 715 C C . PRO A 1 88 ? 11.792 -10.401 -3.904 1.00 92.94 88 PRO A C 1
ATOM 717 O O . PRO A 1 88 ? 11.284 -11.474 -4.240 1.00 92.94 88 PRO A O 1
ATOM 720 N N . ILE A 1 89 ? 11.796 -9.343 -4.717 1.00 91.06 89 ILE A N 1
ATOM 721 C CA . ILE A 1 89 ? 11.324 -9.425 -6.101 1.00 91.06 89 ILE A CA 1
ATOM 722 C C . ILE A 1 89 ? 12.320 -10.271 -6.892 1.00 91.06 89 ILE A C 1
ATOM 724 O O . ILE A 1 89 ? 13.527 -10.042 -6.832 1.00 91.06 89 ILE A O 1
ATOM 728 N N . ARG A 1 90 ? 11.821 -11.228 -7.677 1.00 88.50 90 ARG A N 1
ATOM 729 C CA . ARG A 1 90 ? 12.671 -12.023 -8.565 1.00 88.50 90 ARG A CA 1
ATOM 730 C C . ARG A 1 90 ? 13.314 -11.125 -9.625 1.00 88.50 90 ARG A C 1
ATOM 732 O O . ARG A 1 90 ? 12.640 -10.695 -10.558 1.00 88.50 90 ARG A O 1
ATOM 739 N N . HIS A 1 91 ? 14.619 -10.918 -9.510 1.00 86.19 91 HIS A N 1
ATOM 740 C CA . HIS A 1 91 ? 15.410 -10.212 -10.510 1.00 86.19 91 HIS A CA 1
ATOM 741 C C . HIS A 1 91 ? 15.687 -11.103 -11.731 1.00 86.19 91 HIS A C 1
ATOM 743 O O . H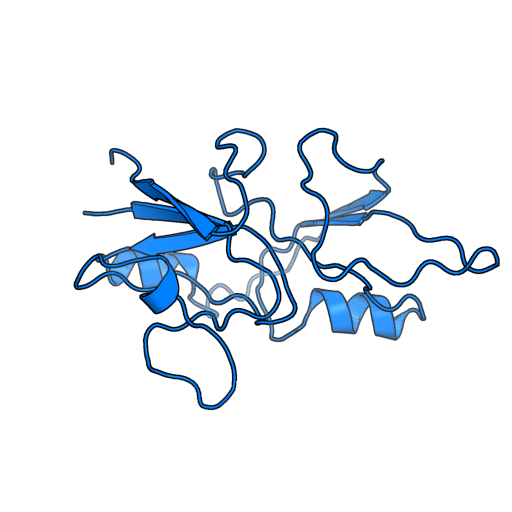IS A 1 91 ? 15.917 -12.310 -11.604 1.00 86.19 91 HIS A O 1
ATOM 749 N N . ARG A 1 92 ? 15.653 -10.513 -12.930 1.00 87.12 92 ARG A N 1
ATOM 750 C CA . ARG A 1 92 ? 15.996 -11.173 -14.196 1.00 87.12 92 ARG A CA 1
ATOM 751 C C . ARG A 1 92 ? 16.935 -10.254 -14.970 1.00 87.12 92 ARG A C 1
ATOM 753 O O . ARG A 1 92 ? 16.489 -9.228 -15.459 1.00 87.12 92 ARG A O 1
ATOM 760 N N . ALA A 1 93 ? 18.200 -10.649 -15.115 1.00 82.94 93 ALA A N 1
ATOM 761 C CA . ALA A 1 93 ? 19.247 -9.804 -15.706 1.00 82.94 93 ALA A CA 1
ATOM 762 C C . ALA A 1 93 ? 18.891 -9.237 -17.095 1.00 82.94 93 ALA A C 1
ATOM 764 O O . ALA A 1 93 ? 19.241 -8.107 -17.406 1.00 82.94 93 ALA A O 1
ATOM 765 N N . ASN A 1 94 ? 18.145 -9.995 -17.903 1.00 87.94 94 ASN A N 1
ATOM 766 C CA . ASN A 1 94 ? 17.800 -9.612 -19.276 1.00 87.94 94 ASN A CA 1
ATOM 767 C C . ASN A 1 94 ? 16.491 -8.808 -19.390 1.00 87.94 94 ASN A C 1
ATOM 769 O O . ASN A 1 94 ? 16.044 -8.538 -20.501 1.00 87.94 94 ASN A O 1
ATOM 773 N N . LEU A 1 95 ? 15.834 -8.479 -18.274 1.00 85.31 95 LEU A N 1
ATOM 774 C CA . LEU A 1 95 ? 14.588 -7.711 -18.260 1.00 85.31 95 LEU A CA 1
ATOM 775 C C . LEU A 1 95 ? 14.747 -6.525 -17.302 1.00 85.31 95 LEU A C 1
ATOM 777 O O . LEU A 1 95 ? 14.607 -6.715 -16.091 1.00 85.31 95 LEU A O 1
ATOM 781 N N . PRO A 1 96 ? 15.051 -5.319 -17.818 1.00 89.25 96 PRO A N 1
ATOM 782 C CA . PRO A 1 96 ? 15.231 -4.151 -16.971 1.00 89.25 96 PRO A CA 1
ATOM 783 C C . PRO A 1 96 ? 13.929 -3.802 -16.245 1.00 89.25 96 PRO A C 1
ATOM 785 O O . PRO A 1 96 ? 12.827 -3.985 -16.767 1.00 89.25 96 PRO A O 1
ATOM 788 N N . THR A 1 97 ? 14.066 -3.275 -15.032 1.00 92.69 97 THR A N 1
ATOM 789 C CA . THR A 1 97 ? 12.952 -2.785 -14.217 1.00 92.69 97 THR A CA 1
ATOM 790 C C . THR A 1 97 ? 13.138 -1.304 -13.931 1.00 92.69 97 THR A C 1
ATOM 792 O O . THR A 1 97 ? 14.262 -0.863 -13.706 1.00 92.69 97 THR A O 1
ATOM 795 N N . SER A 1 98 ? 12.039 -0.557 -13.873 1.00 92.75 98 SER A N 1
ATOM 796 C CA . SER A 1 98 ? 12.051 0.882 -13.606 1.00 92.75 98 SER A CA 1
ATOM 797 C C . SER A 1 98 ? 11.091 1.234 -12.480 1.00 92.75 98 SER A C 1
ATOM 799 O O . SER A 1 98 ? 10.036 0.610 -12.331 1.00 92.75 98 SER A O 1
ATOM 801 N N . TRP A 1 99 ? 11.435 2.272 -11.722 1.00 94.94 99 TRP A N 1
ATOM 802 C CA . TRP A 1 99 ? 10.536 2.873 -10.748 1.00 94.94 99 TRP A CA 1
ATOM 803 C C . TRP A 1 99 ? 9.712 3.980 -11.401 1.00 94.94 99 TRP A C 1
ATOM 805 O O . TRP A 1 99 ? 10.233 4.830 -12.124 1.00 94.94 99 TRP A O 1
ATOM 815 N N . LEU A 1 100 ? 8.406 3.962 -11.133 1.00 95.44 100 LEU A N 1
ATOM 816 C CA . LEU A 1 100 ? 7.470 4.986 -11.582 1.00 95.44 100 LEU A CA 1
ATOM 817 C C . LEU A 1 100 ? 6.775 5.601 -10.369 1.00 95.44 100 LEU A C 1
ATOM 819 O O . LEU A 1 100 ? 6.205 4.880 -9.549 1.00 95.44 100 LEU A O 1
ATOM 823 N N . CYS A 1 101 ? 6.772 6.928 -10.288 1.00 94.50 101 CYS A N 1
ATOM 824 C CA . CYS A 1 101 ? 5.876 7.667 -9.407 1.00 94.50 101 CYS A CA 1
ATOM 825 C C . CYS A 1 101 ? 4.583 7.948 -10.170 1.00 94.50 101 CYS A C 1
ATOM 827 O O . CYS A 1 101 ? 4.629 8.552 -11.240 1.00 94.50 101 CYS A O 1
ATOM 829 N N . ILE A 1 102 ? 3.448 7.488 -9.640 1.00 93.94 102 ILE A N 1
ATOM 830 C CA . ILE A 1 102 ? 2.130 7.668 -10.251 1.00 93.94 102 ILE A CA 1
ATOM 831 C C . ILE A 1 102 ? 1.211 8.330 -9.230 1.00 93.94 102 ILE A C 1
ATOM 833 O O . ILE A 1 102 ? 0.918 7.748 -8.186 1.00 93.94 102 ILE A O 1
ATOM 837 N N . ILE A 1 103 ? 0.723 9.524 -9.559 1.00 90.62 103 ILE A N 1
ATOM 838 C CA . ILE A 1 103 ? -0.240 10.260 -8.738 1.00 90.62 103 ILE A CA 1
ATOM 839 C C . ILE A 1 103 ? -1.620 10.084 -9.366 1.00 90.62 103 ILE A C 1
ATOM 841 O O . ILE A 1 103 ? -1.824 10.456 -10.520 1.00 90.62 103 ILE A O 1
ATOM 845 N N . LEU A 1 104 ? -2.557 9.499 -8.616 1.00 88.19 104 LEU A N 1
ATOM 846 C CA . LEU A 1 104 ? -3.951 9.332 -9.025 1.00 88.19 104 LEU A CA 1
ATOM 847 C C . LEU A 1 104 ? -4.867 10.035 -8.017 1.00 88.19 104 LEU A C 1
ATOM 849 O O . LEU A 1 104 ? -4.687 9.880 -6.812 1.00 88.19 104 LEU A O 1
ATOM 853 N N . ALA A 1 105 ? -5.894 10.726 -8.512 1.00 83.19 105 ALA A N 1
ATOM 854 C CA . ALA A 1 105 ? -6.985 11.249 -7.682 1.00 83.19 105 ALA A CA 1
ATOM 855 C C . ALA A 1 105 ? -8.074 10.196 -7.376 1.00 83.19 105 ALA A C 1
ATOM 857 O O . ALA A 1 105 ? -8.973 10.442 -6.580 1.00 83.19 105 ALA A O 1
ATOM 858 N N . GLU A 1 106 ? -8.008 9.015 -8.000 1.00 80.69 106 GLU A N 1
ATOM 859 C CA . GLU A 1 106 ? -8.958 7.921 -7.783 1.00 80.69 106 GLU A CA 1
ATOM 860 C C . GLU A 1 106 ? -8.272 6.638 -7.301 1.00 80.69 106 GLU A C 1
ATOM 862 O O . GLU A 1 106 ? -7.082 6.417 -7.526 1.00 80.69 106 GLU A O 1
ATOM 867 N N . GLY A 1 107 ? -9.058 5.753 -6.687 1.00 79.94 107 GLY A N 1
ATOM 868 C CA . GLY A 1 107 ? -8.599 4.464 -6.172 1.00 79.94 107 GLY A CA 1
ATOM 869 C C . GLY A 1 107 ? -9.417 3.285 -6.691 1.00 79.94 107 GLY A C 1
ATOM 870 O O . GLY A 1 107 ? -9.956 2.523 -5.887 1.00 79.94 107 GLY A O 1
ATOM 871 N N . LYS A 1 108 ? -9.554 3.106 -8.017 1.00 86.81 108 LYS A N 1
ATOM 872 C CA . LYS A 1 108 ? -10.257 1.920 -8.543 1.00 86.81 10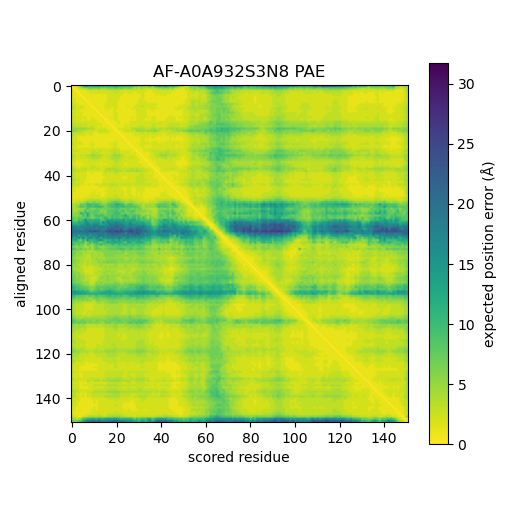8 LYS A CA 1
ATOM 873 C C . LYS A 1 108 ? -9.480 0.646 -8.217 1.00 86.81 108 LYS A C 1
ATOM 875 O O . LYS A 1 108 ? -8.249 0.638 -8.151 1.00 86.81 108 LYS A O 1
ATOM 880 N N . ASN A 1 109 ? -10.205 -0.467 -8.102 1.00 89.81 109 ASN A N 1
ATOM 881 C CA . ASN A 1 109 ? -9.608 -1.767 -7.812 1.00 89.81 109 ASN A CA 1
ATOM 882 C C . ASN A 1 109 ? -8.450 -2.079 -8.780 1.00 89.81 109 ASN A C 1
ATOM 884 O O . ASN A 1 109 ? -8.617 -2.031 -10.009 1.00 89.81 109 ASN A O 1
ATOM 888 N N . ARG A 1 110 ? -7.268 -2.342 -8.204 1.00 93.38 110 ARG A N 1
ATOM 889 C CA . ARG A 1 110 ? -6.024 -2.701 -8.903 1.00 93.38 110 ARG A CA 1
ATOM 890 C C . ARG A 1 110 ? -5.632 -1.755 -10.041 1.00 93.38 110 ARG A C 1
ATOM 892 O O . ARG A 1 110 ? -4.988 -2.185 -10.994 1.00 93.38 110 ARG A O 1
ATOM 899 N N . GLN A 1 111 ? -6.036 -0.486 -9.978 1.00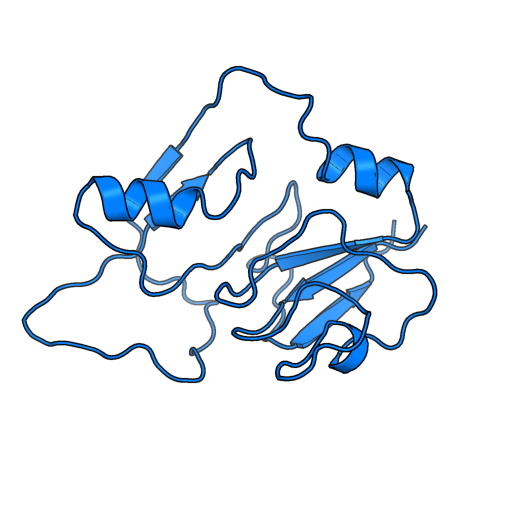 93.38 111 GLN A N 1
ATOM 900 C CA . GLN A 1 111 ? -5.943 0.440 -11.107 1.00 93.38 111 GLN A CA 1
ATOM 901 C C . GLN A 1 111 ? -4.532 0.566 -11.681 1.00 93.38 111 GLN A C 1
ATOM 903 O O . GLN A 1 111 ? -4.356 0.311 -12.868 1.00 93.38 111 GLN A O 1
ATOM 908 N N . VAL A 1 112 ? -3.535 0.878 -10.846 1.00 94.62 112 VAL A N 1
ATOM 909 C CA . VAL A 1 112 ? -2.138 1.023 -11.291 1.00 94.62 112 VAL A CA 1
ATOM 910 C C . VAL A 1 112 ? -1.647 -0.251 -11.979 1.00 94.62 112 VAL A C 1
ATOM 912 O O . VAL A 1 112 ? -1.131 -0.189 -13.086 1.00 94.62 112 VAL A O 1
ATOM 915 N N . ARG A 1 113 ? -1.887 -1.422 -11.374 1.00 96.25 113 ARG A N 1
ATOM 916 C CA . ARG A 1 113 ? -1.467 -2.714 -11.939 1.00 96.25 113 ARG A CA 1
ATOM 917 C C . ARG A 1 113 ? -2.143 -3.017 -13.275 1.00 96.25 113 ARG A C 1
ATOM 919 O O . ARG A 1 113 ? -1.510 -3.577 -14.160 1.00 96.25 113 ARG A O 1
ATOM 926 N N . ARG A 1 114 ? -3.426 -2.668 -13.421 1.00 95.69 114 ARG A N 1
ATOM 927 C CA . ARG A 1 114 ? -4.158 -2.837 -14.685 1.00 95.69 114 ARG A CA 1
ATOM 928 C C . ARG A 1 114 ? -3.636 -1.891 -15.763 1.00 95.69 114 ARG A C 1
ATOM 930 O O . ARG A 1 114 ? -3.475 -2.324 -16.895 1.00 95.69 114 ARG A O 1
ATOM 937 N N . MET A 1 115 ? -3.347 -0.638 -15.412 1.00 95.00 115 MET A N 1
ATOM 938 C CA . MET A 1 115 ? -2.795 0.352 -16.343 1.00 95.00 115 MET A CA 1
ATOM 939 C C . MET A 1 115 ? -1.433 -0.084 -16.886 1.00 95.00 115 MET A C 1
ATOM 941 O O . MET A 1 115 ? -1.230 -0.093 -18.094 1.00 95.00 115 MET A O 1
ATOM 945 N N . THR A 1 116 ? -0.517 -0.487 -16.008 1.00 95.31 116 THR A N 1
ATOM 946 C CA . THR A 1 116 ? 0.842 -0.883 -16.398 1.00 95.31 116 THR A CA 1
ATOM 947 C C . THR A 1 116 ? 0.854 -2.205 -17.177 1.00 95.31 116 THR A C 1
ATOM 949 O O . THR A 1 116 ? 1.545 -2.324 -18.187 1.00 95.31 116 THR A O 1
ATOM 952 N N . ALA A 1 117 ? 0.017 -3.179 -16.797 1.00 95.88 117 ALA A N 1
ATOM 953 C CA . ALA A 1 117 ? -0.145 -4.421 -17.555 1.00 95.88 117 ALA A CA 1
ATOM 954 C C . ALA A 1 117 ? -0.724 -4.192 -18.962 1.00 95.88 117 ALA A C 1
ATOM 956 O O . ALA A 1 117 ? -0.283 -4.843 -19.907 1.00 95.88 117 ALA A O 1
ATOM 957 N N . ALA A 1 118 ? -1.670 -3.258 -19.121 1.00 96.62 118 ALA A N 1
ATOM 958 C CA . ALA A 1 118 ? -2.286 -2.950 -20.414 1.00 96.62 118 ALA A CA 1
ATOM 959 C C . ALA A 1 118 ? -1.287 -2.408 -21.452 1.00 96.62 118 ALA A C 1
ATOM 961 O O . ALA A 1 118 ? -1.517 -2.557 -22.648 1.00 96.62 118 ALA A O 1
ATOM 962 N N . VAL A 1 119 ? -0.173 -1.823 -21.003 1.00 94.81 119 VAL A N 1
ATOM 963 C CA . VAL A 1 119 ? 0.920 -1.345 -21.868 1.00 94.81 119 VAL A CA 1
ATOM 964 C C . VAL A 1 119 ? 2.111 -2.313 -21.919 1.00 94.81 119 VAL A C 1
ATOM 966 O O . VAL A 1 119 ? 3.192 -1.940 -22.359 1.00 94.81 119 VAL A O 1
ATOM 969 N N . GLY A 1 120 ? 1.936 -3.557 -21.458 1.00 93.69 120 GLY A N 1
ATOM 970 C CA . GLY A 1 120 ? 2.968 -4.599 -21.518 1.00 93.69 120 GLY A CA 1
ATOM 971 C C . GLY A 1 120 ? 4.054 -4.506 -20.439 1.00 93.69 120 GLY A C 1
ATOM 972 O O . GLY A 1 120 ? 5.071 -5.186 -20.548 1.00 93.69 120 GLY A O 1
ATOM 973 N N . LEU A 1 121 ? 3.850 -3.707 -19.386 1.00 93.00 121 LEU A N 1
ATOM 974 C CA . LEU A 1 121 ? 4.834 -3.449 -18.327 1.00 93.00 121 LEU A CA 1
ATOM 975 C C . LEU A 1 121 ? 4.276 -3.832 -16.942 1.00 93.00 121 LEU A C 1
ATOM 977 O O . LEU A 1 121 ? 3.979 -2.958 -16.133 1.00 93.00 121 LEU A O 1
ATOM 981 N N . PRO A 1 122 ? 4.076 -5.124 -16.627 1.00 94.31 122 PRO A N 1
ATOM 982 C CA . PRO A 1 122 ? 3.393 -5.535 -15.400 1.00 94.31 122 PRO A CA 1
ATOM 983 C C . PRO A 1 122 ? 4.117 -5.083 -14.118 1.00 94.31 122 PRO A C 1
ATOM 985 O O . PRO A 1 122 ? 5.322 -5.264 -13.955 1.00 94.31 122 PRO A O 1
ATOM 988 N N . THR A 1 123 ? 3.358 -4.543 -13.158 1.00 95.62 123 THR A N 1
ATOM 989 C CA . THR A 1 123 ? 3.893 -4.060 -11.872 1.00 95.62 123 THR A CA 1
ATOM 990 C C . THR A 1 123 ? 4.433 -5.189 -10.991 1.00 95.62 123 THR A C 1
ATOM 992 O O . THR A 1 123 ? 3.670 -6.042 -10.531 1.00 95.62 123 THR A O 1
ATOM 995 N N . LEU A 1 124 ? 5.725 -5.119 -10.657 1.00 95.00 124 LEU A N 1
ATOM 996 C CA . LEU A 1 124 ? 6.403 -6.068 -9.763 1.00 95.00 124 LEU A CA 1
ATOM 997 C C . LEU A 1 124 ? 6.216 -5.737 -8.273 1.00 95.00 124 LEU A C 1
ATOM 999 O O . LEU A 1 124 ? 5.940 -6.623 -7.465 1.00 95.00 124 LEU A O 1
ATOM 1003 N N . ARG A 1 125 ? 6.314 -4.455 -7.906 1.00 95.75 125 ARG A N 1
ATOM 1004 C CA . ARG A 1 125 ? 6.084 -3.933 -6.551 1.00 95.75 125 ARG A CA 1
ATOM 1005 C C . ARG A 1 125 ? 5.274 -2.652 -6.657 1.00 95.75 125 ARG A C 1
ATOM 1007 O O . ARG A 1 125 ? 5.536 -1.825 -7.523 1.00 95.75 125 ARG A O 1
ATOM 1014 N N . LEU A 1 126 ? 4.263 -2.525 -5.805 1.00 96.81 126 LEU A N 1
ATOM 1015 C CA . LEU A 1 126 ? 3.429 -1.334 -5.717 1.00 96.81 126 LEU A CA 1
ATOM 1016 C C . LEU A 1 126 ? 3.461 -0.845 -4.282 1.00 96.81 126 LEU A C 1
ATOM 1018 O O . LEU A 1 126 ? 3.102 -1.599 -3.376 1.00 96.81 126 LEU A O 1
ATOM 1022 N N . ILE A 1 127 ? 3.888 0.399 -4.105 1.00 96.56 127 ILE A N 1
ATOM 1023 C CA . ILE A 1 127 ? 3.993 1.037 -2.800 1.00 96.56 127 ILE A CA 1
ATOM 1024 C C . ILE A 1 127 ? 3.165 2.300 -2.836 1.00 96.56 127 ILE A C 1
ATOM 1026 O O . ILE A 1 127 ? 3.390 3.165 -3.681 1.00 96.56 127 ILE A O 1
ATOM 1030 N N . ARG A 1 128 ? 2.215 2.420 -1.913 1.00 96.44 128 ARG A N 1
ATOM 1031 C CA . ARG A 1 128 ? 1.556 3.702 -1.685 1.00 96.44 128 ARG A CA 1
ATOM 1032 C C . ARG A 1 128 ? 2.409 4.504 -0.711 1.00 96.44 128 ARG A C 1
ATOM 1034 O O . ARG A 1 128 ? 2.396 4.224 0.480 1.00 96.44 128 ARG A O 1
ATOM 1041 N N . SER A 1 129 ? 3.175 5.467 -1.212 1.00 94.88 129 SER A N 1
ATOM 1042 C CA . SER A 1 129 ? 4.053 6.294 -0.372 1.00 94.88 129 SER A CA 1
ATOM 1043 C C . SER A 1 129 ? 3.313 7.423 0.345 1.00 94.88 129 SER A C 1
ATOM 1045 O O . SER A 1 129 ? 3.748 7.839 1.413 1.00 94.88 129 SER A O 1
ATOM 1047 N N . THR A 1 130 ? 2.212 7.910 -0.237 1.00 93.44 130 THR A N 1
ATOM 1048 C CA . THR A 1 130 ? 1.577 9.182 0.141 1.00 93.44 130 THR A CA 1
ATOM 1049 C C . THR A 1 130 ? 0.051 9.087 0.076 1.00 93.44 130 THR A C 1
ATOM 1051 O O . THR A 1 130 ? -0.490 8.446 -0.829 1.00 93.44 130 THR A O 1
ATOM 1054 N N . ILE A 1 131 ? -0.644 9.740 1.013 1.00 91.50 131 ILE A N 1
ATOM 1055 C CA . ILE A 1 131 ? -2.091 10.010 0.980 1.00 91.50 131 ILE A CA 1
ATOM 1056 C C . ILE A 1 131 ? -2.314 11.428 1.511 1.00 91.50 131 ILE A C 1
ATOM 1058 O O . ILE A 1 131 ? -2.072 11.690 2.688 1.00 91.50 131 ILE A O 1
ATOM 1062 N N . GLY A 1 132 ? -2.813 12.329 0.661 1.00 88.19 132 GLY A N 1
ATOM 1063 C CA . GLY A 1 132 ? -2.976 13.735 1.034 1.00 88.19 132 GLY A CA 1
ATOM 1064 C C . GLY A 1 132 ? -1.636 14.347 1.449 1.00 88.19 132 GLY A C 1
ATOM 1065 O O . GLY A 1 132 ? -0.664 14.263 0.703 1.00 88.19 132 GLY A O 1
ATOM 1066 N N . GLU A 1 133 ? -1.587 14.928 2.644 1.00 89.69 133 GLU A N 1
ATOM 1067 C CA . GLU A 1 133 ? -0.381 15.533 3.228 1.00 89.69 133 GLU A CA 1
ATOM 1068 C C . GLU A 1 133 ? 0.569 14.525 3.905 1.00 89.69 133 GLU A C 1
ATOM 1070 O O . GLU A 1 133 ? 1.717 14.852 4.205 1.00 89.69 133 GLU A O 1
ATOM 1075 N N . TYR A 1 134 ? 0.124 13.285 4.125 1.00 92.44 134 TYR A N 1
ATOM 1076 C CA . TYR A 1 134 ? 0.903 12.267 4.829 1.00 92.44 134 TYR A CA 1
ATOM 1077 C C . TYR A 1 134 ? 1.758 11.460 3.858 1.00 92.44 134 TYR A C 1
ATOM 1079 O O . TYR A 1 134 ? 1.266 10.971 2.838 1.00 92.44 134 TYR A O 1
ATOM 1087 N N . SER A 1 135 ? 3.033 11.274 4.196 1.00 93.38 135 SER A N 1
ATOM 1088 C CA . SER A 1 135 ? 4.011 10.575 3.362 1.00 93.38 135 SER A CA 1
ATOM 1089 C C . SER A 1 135 ? 4.978 9.756 4.208 1.00 93.38 135 SER A C 1
ATOM 1091 O O . SER A 1 135 ? 5.418 10.215 5.258 1.00 93.38 135 SER A O 1
ATOM 1093 N N . LEU A 1 136 ? 5.377 8.587 3.706 1.00 93.50 136 LEU A N 1
ATOM 1094 C CA . LEU A 1 136 ? 6.430 7.755 4.302 1.00 93.50 136 LEU A CA 1
ATOM 1095 C C . LEU A 1 136 ? 7.828 8.382 4.205 1.00 93.50 136 LEU A C 1
ATOM 1097 O O . LEU A 1 136 ? 8.729 7.968 4.922 1.00 93.50 136 LEU A O 1
ATOM 1101 N N . ALA A 1 137 ? 8.011 9.392 3.350 1.00 90.44 137 ALA A N 1
ATOM 1102 C CA . ALA A 1 137 ? 9.257 10.154 3.304 1.00 90.44 137 ALA A CA 1
ATOM 1103 C C . ALA A 1 137 ? 9.379 11.137 4.483 1.00 90.44 137 ALA A C 1
ATOM 1105 O O . ALA A 1 137 ? 10.480 11.385 4.961 1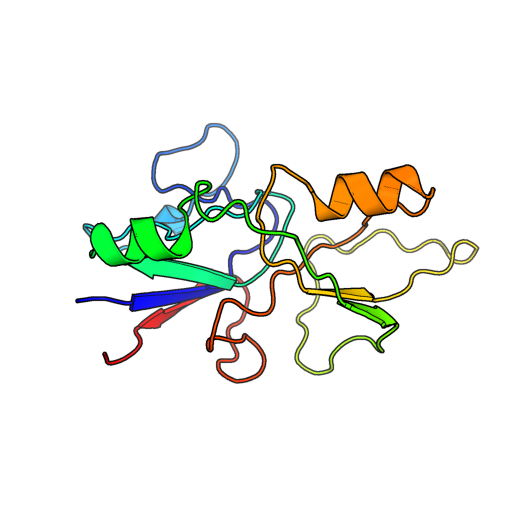.00 90.44 137 ALA A O 1
ATOM 1106 N N . THR A 1 138 ? 8.259 11.706 4.949 1.00 89.69 138 THR A N 1
ATOM 1107 C CA . THR A 1 138 ? 8.236 12.675 6.064 1.00 89.69 138 THR A CA 1
ATOM 1108 C C . THR A 1 138 ? 7.903 12.027 7.404 1.00 89.69 138 THR A C 1
ATOM 1110 O O . THR A 1 138 ? 8.299 12.538 8.445 1.00 89.69 138 THR A O 1
ATOM 1113 N N . HIS A 1 139 ? 7.206 10.892 7.376 1.00 93.44 139 HIS A N 1
ATOM 1114 C CA . HIS A 1 139 ? 6.881 10.056 8.527 1.00 93.44 139 HIS A CA 1
ATOM 1115 C C . HIS A 1 139 ? 7.452 8.658 8.262 1.00 93.44 139 HIS A C 1
ATOM 1117 O O . HIS A 1 139 ? 6.708 7.764 7.841 1.00 93.44 139 HIS A O 1
ATOM 1123 N N . PRO A 1 140 ? 8.779 8.478 8.405 1.00 93.38 140 PRO A N 1
ATOM 1124 C CA . PRO A 1 140 ? 9.423 7.209 8.111 1.00 93.38 140 PRO A CA 1
ATOM 1125 C C . PRO A 1 140 ? 8.901 6.139 9.067 1.00 93.38 140 PRO A C 1
ATOM 1127 O O . PRO A 1 140 ? 9.034 6.246 10.283 1.00 93.38 140 PRO A O 1
ATOM 1130 N N . LEU A 1 141 ? 8.283 5.116 8.486 1.00 95.69 141 LEU A N 1
ATOM 1131 C CA . LEU A 1 141 ? 7.753 3.948 9.176 1.00 95.69 141 LEU A CA 1
ATOM 1132 C C . LEU A 1 141 ? 8.246 2.720 8.424 1.00 95.69 141 LEU A C 1
ATOM 1134 O O . LEU A 1 141 ? 8.057 2.630 7.207 1.00 95.69 141 LEU A O 1
ATOM 1138 N N . MET A 1 142 ? 8.833 1.759 9.122 1.00 96.50 142 MET A N 1
ATOM 1139 C CA . MET A 1 142 ? 9.130 0.444 8.564 1.00 96.50 142 MET A CA 1
ATOM 1140 C C . MET A 1 142 ? 7.842 -0.380 8.411 1.00 96.50 142 MET A C 1
ATOM 1142 O O . MET A 1 142 ? 6.822 -0.071 9.032 1.00 96.50 142 MET A O 1
ATOM 1146 N N . PRO A 1 143 ? 7.830 -1.434 7.574 1.00 97.19 143 PRO A N 1
ATOM 1147 C CA . PRO A 1 143 ? 6.660 -2.297 7.443 1.00 97.19 143 PRO A CA 1
ATOM 1148 C C . PRO A 1 143 ? 6.195 -2.845 8.790 1.00 97.19 143 PRO A C 1
ATOM 1150 O O . PRO A 1 143 ? 6.964 -3.473 9.511 1.00 97.19 143 PRO A O 1
ATOM 1153 N N . GLY A 1 144 ? 4.914 -2.652 9.094 1.00 97.38 144 GLY A N 1
ATOM 1154 C CA . GLY A 1 144 ? 4.306 -3.092 10.346 1.00 97.38 144 GLY A CA 1
ATOM 1155 C C . GLY A 1 144 ? 4.331 -2.027 11.442 1.00 97.38 144 GLY A C 1
ATOM 1156 O O . GLY A 1 144 ? 3.621 -2.177 12.436 1.00 97.38 144 GLY A O 1
ATOM 1157 N N . GLU A 1 145 ? 5.076 -0.939 11.251 1.00 97.88 145 GLU A N 1
ATOM 1158 C CA . GLU A 1 145 ? 5.090 0.192 12.170 1.00 97.88 145 GLU A CA 1
ATOM 1159 C C . GLU A 1 145 ? 3.938 1.155 11.897 1.00 97.88 145 GLU A C 1
ATOM 1161 O O . GLU A 1 145 ? 3.437 1.304 10.772 1.00 97.88 145 GLU A O 1
ATOM 1166 N N . TRP A 1 146 ? 3.528 1.830 12.964 1.00 97.94 146 TRP A N 1
ATOM 1167 C CA . TRP A 1 146 ? 2.509 2.859 12.932 1.00 97.94 146 TRP A CA 1
ATOM 1168 C C . TRP A 1 146 ? 2.840 3.990 13.898 1.00 97.94 146 TRP A C 1
ATOM 1170 O O . TRP A 1 146 ? 3.566 3.804 14.873 1.00 97.94 146 TRP A O 1
ATOM 1180 N N . VAL A 1 147 ? 2.252 5.152 13.637 1.00 96.81 147 VAL A N 1
ATOM 1181 C CA . VAL A 1 147 ? 2.281 6.309 14.533 1.00 96.81 147 VAL A CA 1
ATOM 1182 C C . VAL A 1 147 ? 0.897 6.948 14.589 1.00 96.81 147 VAL A C 1
ATOM 1184 O O . VAL A 1 147 ? 0.180 6.987 13.586 1.00 96.81 147 VAL A O 1
ATOM 1187 N N . GLU A 1 148 ? 0.506 7.425 15.768 1.00 95.94 148 GLU A N 1
ATOM 1188 C CA . GLU A 1 148 ? -0.679 8.267 15.941 1.00 95.94 148 GLU A CA 1
ATOM 1189 C C . GLU A 1 148 ? -0.289 9.733 15.721 1.00 95.94 148 GLU A C 1
ATOM 1191 O O . GLU A 1 148 ? 0.689 10.219 16.289 1.00 95.94 148 GLU A O 1
ATOM 1196 N N . ILE A 1 149 ? -1.040 10.435 14.877 1.00 93.19 149 ILE A N 1
ATOM 1197 C CA . ILE A 1 149 ? -0.839 11.856 14.598 1.00 93.19 149 ILE A CA 1
ATOM 1198 C C . ILE A 1 149 ? -1.690 12.656 15.569 1.00 93.19 149 ILE A C 1
ATOM 1200 O O . ILE A 1 149 ? -2.898 12.438 15.666 1.00 93.19 149 ILE A O 1
ATOM 1204 N N . ALA A 1 150 ? -1.053 13.596 16.265 1.00 81.38 150 ALA A N 1
ATOM 1205 C CA . ALA A 1 150 ? -1.762 14.587 17.054 1.00 81.38 150 ALA A CA 1
ATOM 1206 C C . ALA A 1 150 ? -2.583 15.475 16.108 1.00 81.38 150 ALA A C 1
ATOM 1208 O O . ALA A 1 150 ? -2.025 16.145 15.238 1.00 81.38 150 ALA A O 1
ATOM 1209 N N . THR A 1 151 ? -3.905 15.427 16.259 1.00 65.69 151 THR A N 1
ATOM 1210 C CA . THR A 1 151 ? -4.879 16.219 15.491 1.00 65.69 151 THR A CA 1
ATOM 1211 C C . THR A 1 151 ? -5.492 17.307 16.342 1.00 65.69 151 THR A C 1
ATOM 1213 O O . THR A 1 151 ? -5.826 16.973 17.503 1.00 65.69 151 THR A O 1
#

Foldseek 3Di:
DWKKKAWAAAQEFQFCDDDDPGHYLVVQDPDPQKHWLAGDDNRATEITIIDNDPVSSCVSHPQVVPDDKDKDKDWDDDDPLDDAHVVHQDDDPVDDDTDIDIDIPDDPPCVVQVVCVVVVHGDRYHYDQDRDPDGCVVVVDDHSDMDIDDD

Radius of gyration: 15.86 Å; Cα contacts (8 Å, |Δi|>4): 236; chains: 1; bounding box: 38×34×41 Å

Sequence (151 aa):
MKLILFNKPFDVMCQFSAHPSRDTLATYLKIPNIYPAGRLDADSDGLVLLTDNGKLQHKISHPDWKENKTYLVMHIAEPEWLWPRNPPIRHRANLPTSWLCIILAEGKNRQVRRMTAAVGLPTLRLIRSTIGEYSLATHPLMPGEWVEIAT

Mean predicted aligned error: 4.71 Å

Secondary structure (DSSP, 8-state):
--EEEEEEPTT-BSSSS--SSS-BHHHH---TT-EESS---TT-EEEEEEES-HHHHHHHH-TT--PPPPEEEEEEPPPTTPPPPSSPP---TTS---EEEEEES---TTHHHHHHHHTT---S--EE-EETTEETTTS---TT-EEEEP-

Solvent-accessible surface area (backbone atoms only — not comparable to full-atom values): 9418 Å² total; per-residue (Å²): 127,53,41,32,47,30,19,41,36,57,59,30,36,69,43,65,68,89,54,100,87,42,54,32,43,48,78,68,46,91,65,83,78,58,42,68,31,42,80,55,59,29,83,29,32,32,60,37,42,29,30,57,43,66,68,58,30,42,72,66,46,54,77,82,77,73,63,89,79,65,72,52,77,41,84,47,75,82,62,90,89,60,77,86,60,78,78,66,79,87,81,50,95,93,55,89,84,84,45,71,50,74,49,67,82,69,82,59,88,63,42,69,48,52,55,32,39,75,72,76,50,66,68,87,76,49,68,41,54,63,60,91,92,48,35,45,88,83,53,75,55,57,73,59,34,70,48,76,52,94,119